Protein AF-A0A6B3I1G7-F1 (afdb_monomer_lite)

Foldseek 3Di:
DVVVQVVCVVCPHPVRVLVVLQVVVCVVQVCQVPDPFKHFPPPPPVPADSNDTDIHGHPVDDPVVVVVVVVD

Radius of gyration: 15.59 Å; chains: 1; bounding box: 30×27×38 Å

Sequence (72 aa):
LNEQLKWMNTQGGLDFTTGRTAASSGHLYGWADESKYATPFVTDPAKRSQVIGTIDFADEIDAAAVAKVLRA

pLDDT: mean 96.63, std 4.89, range [66.5, 98.62]

Secondary structure (DSSP, 8-state):
-HHHHHHHHHTTHHHHHHHHHHHHHHHHHHHHHH-SSEEESS-SGGG--SS---EEE-TTS-HHHHHHHHT-

Structure (mmCIF, N/CA/C/O backbone):
data_AF-A0A6B3I1G7-F1
#
_entry.id   AF-A0A6B3I1G7-F1
#
loop_
_atom_site.group_PDB
_atom_site.id
_atom_site.type_symbol
_atom_site.label_atom_id
_atom_site.label_alt_id
_atom_site.label_comp_id
_atom_site.label_asym_id
_atom_site.label_entity_id
_atom_site.label_seq_id
_atom_site.pdbx_PDB_ins_code
_atom_site.Cartn_x
_atom_site.Cartn_y
_atom_site.Cartn_z
_atom_site.occupancy
_atom_site.B_iso_or_equiv
_atom_site.auth_seq_id
_atom_site.auth_comp_id
_atom_site.auth_asym_id
_atom_site.auth_atom_id
_atom_site.pdbx_PDB_model_num
ATOM 1 N N . LEU A 1 1 ? 10.962 15.960 -13.609 1.00 66.50 1 LEU A N 1
ATOM 2 C CA . LEU A 1 1 ? 10.199 14.890 -14.297 1.00 66.50 1 LEU A CA 1
ATOM 3 C C . LEU A 1 1 ? 11.115 13.888 -15.006 1.00 66.50 1 LEU A C 1
ATOM 5 O O . LEU A 1 1 ? 10.982 12.700 -14.756 1.00 66.50 1 LEU A O 1
ATOM 9 N N . ASN A 1 2 ? 12.077 14.345 -15.818 1.00 89.94 2 ASN A N 1
ATOM 10 C CA . ASN A 1 2 ? 12.937 13.454 -16.614 1.00 89.94 2 ASN A CA 1
ATOM 11 C C . ASN A 1 2 ? 13.783 12.462 -15.799 1.00 89.94 2 ASN A C 1
ATOM 13 O O . ASN A 1 2 ? 13.970 11.340 -16.250 1.00 89.94 2 ASN A O 1
ATOM 17 N N . GLU A 1 3 ? 14.263 12.833 -14.610 1.00 97.19 3 GLU A N 1
ATOM 18 C CA . GLU A 1 3 ? 15.133 11.945 -13.821 1.00 97.19 3 GLU A CA 1
ATOM 19 C C . GLU A 1 3 ? 14.418 10.685 -13.313 1.00 97.19 3 GLU A C 1
ATOM 21 O O . GLU A 1 3 ? 14.995 9.603 -13.360 1.00 97.19 3 GLU A O 1
ATOM 26 N N . GLN A 1 4 ? 13.139 10.784 -12.933 1.00 96.25 4 GLN A N 1
ATOM 27 C CA . GLN A 1 4 ? 12.360 9.610 -12.523 1.00 96.25 4 GLN A CA 1
ATOM 28 C C . GLN A 1 4 ? 12.141 8.656 -13.700 1.00 96.25 4 GLN A C 1
ATOM 30 O O . GLN A 1 4 ? 12.322 7.452 -13.559 1.00 96.25 4 GLN A O 1
ATOM 35 N N . LEU A 1 5 ? 11.807 9.199 -14.875 1.00 96.38 5 LEU A N 1
ATOM 36 C CA . LEU A 1 5 ? 11.633 8.403 -16.092 1.00 96.38 5 LEU A CA 1
ATOM 37 C C . LEU A 1 5 ? 12.942 7.726 -16.511 1.00 96.38 5 LEU A C 1
ATOM 39 O O . LEU A 1 5 ? 12.937 6.544 -16.844 1.00 96.38 5 LEU A O 1
ATOM 43 N N . LYS A 1 6 ? 14.072 8.443 -16.448 1.00 97.69 6 LYS A N 1
ATOM 44 C CA . LYS A 1 6 ? 15.399 7.864 -16.697 1.00 97.69 6 LYS A CA 1
ATOM 45 C C . LYS A 1 6 ? 15.690 6.730 -15.723 1.00 97.69 6 LYS A C 1
ATOM 47 O O . LYS A 1 6 ? 16.059 5.658 -16.176 1.00 97.69 6 LYS A O 1
ATOM 52 N N . TRP A 1 7 ? 15.494 6.942 -14.423 1.00 97.19 7 TRP A N 1
ATOM 53 C CA . TRP A 1 7 ? 15.726 5.914 -13.410 1.00 97.19 7 TRP A CA 1
ATOM 54 C C . TRP A 1 7 ? 14.843 4.680 -13.621 1.00 97.19 7 TRP A C 1
ATOM 56 O O . TRP A 1 7 ? 15.351 3.566 -13.640 1.00 97.19 7 TRP A O 1
ATOM 66 N N . MET A 1 8 ? 13.539 4.858 -13.846 1.00 97.75 8 MET A N 1
ATOM 67 C CA . MET A 1 8 ? 12.638 3.734 -14.125 1.00 97.75 8 MET A CA 1
ATOM 68 C C . MET A 1 8 ? 13.121 2.948 -15.348 1.00 97.75 8 MET A C 1
ATOM 70 O O . MET A 1 8 ? 13.255 1.731 -15.278 1.00 97.75 8 MET A O 1
ATOM 74 N N . ASN A 1 9 ? 13.456 3.639 -16.440 1.00 97.12 9 ASN A N 1
ATOM 75 C CA . ASN A 1 9 ? 13.928 3.001 -17.667 1.00 97.12 9 ASN A CA 1
ATOM 76 C C . ASN A 1 9 ? 15.286 2.302 -17.492 1.00 97.12 9 ASN A C 1
ATOM 78 O O . ASN A 1 9 ? 15.468 1.215 -18.032 1.00 97.12 9 ASN A O 1
ATOM 82 N N . THR A 1 10 ? 16.224 2.864 -16.719 1.00 98.12 10 THR A N 1
ATOM 83 C CA . THR A 1 10 ? 17.528 2.223 -16.461 1.00 98.12 10 THR A CA 1
ATOM 84 C C . THR A 1 10 ? 17.431 1.012 -15.537 1.00 98.12 10 THR A C 1
ATOM 86 O O . THR A 1 10 ? 18.299 0.148 -15.592 1.00 98.12 10 THR A O 1
ATOM 89 N N . GLN A 1 11 ? 16.386 0.919 -14.714 1.00 98.12 11 GLN A N 1
ATOM 90 C CA . GLN A 1 11 ? 16.144 -0.221 -13.826 1.00 98.12 11 GLN A CA 1
ATOM 91 C C . GLN A 1 11 ? 15.366 -1.371 -14.489 1.00 98.12 11 GLN A C 1
ATOM 93 O O . GLN A 1 11 ? 15.158 -2.397 -13.850 1.00 98.12 11 GLN A O 1
ATOM 98 N N . GLY A 1 12 ? 14.941 -1.230 -15.751 1.00 97.56 12 GLY A N 1
ATOM 99 C CA . GLY A 1 12 ? 14.139 -2.243 -16.456 1.00 97.56 12 GLY A CA 1
ATOM 100 C C . GLY A 1 12 ? 12.713 -1.804 -16.796 1.00 97.56 12 GLY A C 1
ATOM 101 O O . GLY A 1 12 ? 11.875 -2.632 -17.139 1.00 97.56 12 GLY A O 1
ATOM 102 N N . GLY A 1 13 ? 12.416 -0.507 -16.714 1.00 97.94 13 GLY A N 1
ATOM 103 C CA . GLY A 1 13 ? 11.150 0.067 -17.157 1.00 97.94 13 GLY A CA 1
ATOM 104 C C . GLY A 1 13 ? 9.962 -0.389 -16.313 1.00 97.94 13 GLY A C 1
ATOM 105 O O . GLY A 1 13 ? 10.028 -0.431 -15.082 1.00 97.94 13 GLY A O 1
ATOM 106 N N . LEU A 1 14 ? 8.847 -0.692 -16.981 1.00 98.06 14 LEU A N 1
ATOM 107 C CA . LEU A 1 14 ? 7.595 -1.007 -16.298 1.00 98.06 14 LEU A CA 1
ATOM 108 C C . LEU A 1 14 ? 7.687 -2.275 -15.453 1.00 98.06 14 LEU A C 1
ATOM 110 O O . LEU A 1 14 ? 7.246 -2.216 -14.310 1.00 98.06 14 LEU A O 1
ATOM 114 N N . ASP A 1 15 ? 8.315 -3.344 -15.946 1.00 98.31 15 ASP A N 1
ATOM 115 C CA . ASP A 1 15 ? 8.465 -4.611 -15.211 1.00 98.31 15 ASP A CA 1
ATOM 116 C C . ASP A 1 15 ? 9.150 -4.410 -13.857 1.00 98.31 15 ASP A C 1
ATOM 118 O O . ASP A 1 15 ? 8.729 -4.954 -12.836 1.00 98.31 15 ASP A O 1
ATOM 122 N N . PHE A 1 16 ? 10.172 -3.552 -13.821 1.00 98.19 16 PHE A N 1
ATOM 123 C CA . PHE A 1 16 ? 10.815 -3.166 -12.573 1.00 98.19 16 PHE A CA 1
ATOM 124 C C . PHE A 1 16 ? 9.856 -2.412 -11.644 1.00 98.19 16 PHE A C 1
ATOM 126 O O . PHE A 1 16 ? 9.763 -2.715 -10.453 1.00 98.19 16 PHE A O 1
ATOM 133 N N . THR A 1 17 ? 9.130 -1.421 -12.162 1.00 98.38 17 THR A N 1
ATOM 134 C CA . THR A 1 17 ? 8.248 -0.597 -11.322 1.00 98.38 17 THR A CA 1
ATOM 135 C C . THR A 1 17 ? 7.018 -1.340 -10.808 1.00 98.38 17 THR A C 1
ATOM 137 O O . THR A 1 17 ? 6.643 -1.165 -9.645 1.00 98.38 17 THR A O 1
ATOM 140 N N . THR A 1 18 ? 6.418 -2.206 -11.623 1.00 98.31 18 THR A N 1
ATOM 141 C CA . THR A 1 18 ? 5.299 -3.063 -11.220 1.00 98.31 18 THR A CA 1
ATOM 142 C C . THR A 1 18 ? 5.786 -4.149 -10.266 1.00 98.31 18 THR A C 1
ATOM 144 O O . THR A 1 18 ? 5.177 -4.342 -9.222 1.00 98.31 18 THR A O 1
ATOM 147 N N . GLY A 1 19 ? 6.946 -4.766 -10.516 1.00 98.62 19 GLY A N 1
ATOM 148 C CA . GLY A 1 19 ? 7.560 -5.717 -9.585 1.00 98.62 19 GLY A CA 1
ATOM 149 C C . GLY A 1 19 ? 7.849 -5.100 -8.213 1.00 98.62 19 GLY A C 1
ATOM 150 O O . GLY A 1 19 ? 7.524 -5.680 -7.177 1.00 98.62 19 GLY A O 1
ATOM 151 N N . ARG A 1 20 ? 8.390 -3.876 -8.182 1.00 98.44 20 ARG A N 1
ATOM 152 C CA . ARG A 1 20 ? 8.687 -3.157 -6.934 1.00 98.44 20 ARG A CA 1
ATOM 153 C C . ARG A 1 20 ? 7.426 -2.814 -6.136 1.00 98.44 20 ARG A C 1
ATOM 155 O O . ARG A 1 20 ? 7.426 -2.933 -4.909 1.00 98.44 20 ARG A O 1
ATOM 162 N N . THR A 1 21 ? 6.367 -2.370 -6.809 1.00 98.62 21 THR A N 1
ATOM 163 C CA . THR A 1 21 ? 5.089 -2.022 -6.161 1.00 98.62 21 THR A CA 1
ATOM 164 C C . THR A 1 21 ? 4.325 -3.272 -5.721 1.00 98.62 21 THR A C 1
ATOM 166 O O . THR A 1 21 ? 3.809 -3.300 -4.604 1.00 98.62 21 THR A O 1
ATOM 169 N N . ALA A 1 22 ? 4.363 -4.353 -6.503 1.00 98.56 22 ALA A N 1
ATOM 170 C CA . ALA A 1 22 ? 3.841 -5.661 -6.114 1.00 98.56 22 ALA A CA 1
ATOM 171 C C . ALA A 1 22 ? 4.532 -6.214 -4.857 1.00 98.56 22 ALA A C 1
ATOM 173 O O . ALA A 1 22 ? 3.851 -6.635 -3.928 1.00 98.56 22 ALA A O 1
ATOM 174 N N . ALA A 1 23 ? 5.866 -6.148 -4.773 1.00 98.56 23 ALA A N 1
ATOM 175 C CA . ALA A 1 23 ? 6.593 -6.585 -3.578 1.00 98.56 23 ALA A CA 1
ATOM 176 C C . ALA A 1 23 ? 6.236 -5.733 -2.346 1.00 98.56 23 ALA A C 1
ATOM 178 O O . ALA A 1 23 ? 5.919 -6.262 -1.284 1.00 98.56 23 ALA A O 1
ATOM 179 N N . SER A 1 24 ? 6.220 -4.405 -2.502 1.00 98.56 24 SER A N 1
ATOM 180 C CA . SER A 1 24 ? 5.925 -3.474 -1.403 1.00 98.56 24 SER A CA 1
ATOM 181 C C . SER A 1 24 ? 4.503 -3.653 -0.860 1.00 98.56 24 SER A C 1
ATOM 183 O O . SER A 1 24 ? 4.301 -3.746 0.350 1.00 98.56 24 SER A O 1
ATOM 185 N N . SER A 1 25 ? 3.514 -3.731 -1.752 1.00 98.56 25 SER A N 1
ATOM 186 C CA . SER A 1 25 ? 2.120 -3.965 -1.369 1.00 98.56 25 SER A CA 1
ATOM 187 C C . SER A 1 25 ? 1.891 -5.377 -0.833 1.00 98.56 25 SER A C 1
ATOM 189 O O . SER A 1 25 ? 1.127 -5.535 0.113 1.00 98.56 25 SER A O 1
ATOM 191 N N . GLY A 1 26 ? 2.597 -6.384 -1.355 1.00 98.38 26 GLY A N 1
ATOM 192 C CA . GLY A 1 26 ? 2.578 -7.746 -0.823 1.00 98.38 26 GLY A CA 1
ATOM 193 C C . GLY A 1 26 ? 3.013 -7.809 0.641 1.00 98.38 26 GLY A C 1
ATOM 194 O O . GLY A 1 26 ? 2.342 -8.450 1.443 1.00 98.38 26 GLY A O 1
ATOM 195 N N . HIS A 1 27 ? 4.070 -7.085 1.024 1.00 98.62 27 HIS A N 1
ATOM 196 C CA . HIS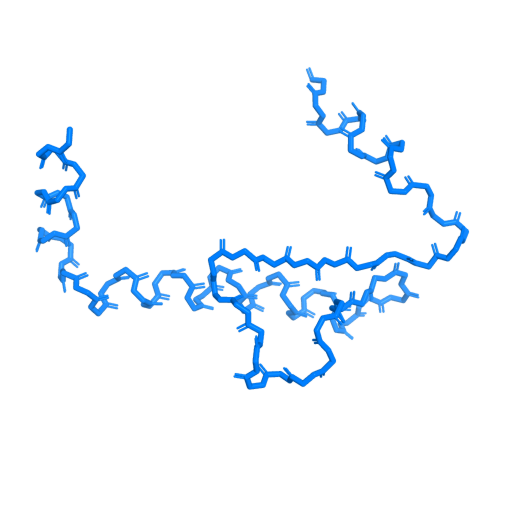 A 1 27 ? 4.475 -6.981 2.430 1.00 98.62 27 HIS A CA 1
ATOM 197 C C . HIS A 1 27 ? 3.413 -6.297 3.300 1.00 98.62 27 HIS A C 1
ATOM 199 O O . HIS A 1 27 ? 3.110 -6.786 4.386 1.00 98.62 27 HIS A O 1
ATOM 205 N N . LEU A 1 28 ? 2.833 -5.188 2.826 1.00 98.56 28 LEU A N 1
ATOM 206 C CA . LEU A 1 28 ? 1.809 -4.448 3.569 1.00 98.56 28 LEU A CA 1
ATOM 207 C C . LEU A 1 28 ? 0.542 -5.284 3.787 1.00 98.56 28 LEU A C 1
ATOM 209 O O . LEU A 1 28 ? 0.057 -5.380 4.911 1.00 98.56 28 LEU A O 1
ATOM 213 N N . TYR A 1 29 ? 0.005 -5.884 2.724 1.00 98.56 29 TYR A N 1
ATOM 214 C CA . TYR A 1 29 ? -1.207 -6.691 2.825 1.00 98.56 29 TYR A CA 1
ATOM 215 C C . TYR A 1 29 ? -0.959 -8.006 3.555 1.00 98.56 29 TYR A C 1
ATOM 217 O O . TYR A 1 29 ? -1.811 -8.393 4.339 1.00 98.56 29 TYR A O 1
ATOM 225 N N . GLY A 1 30 ? 0.205 -8.641 3.381 1.00 98.12 30 GLY A N 1
ATOM 226 C CA . GLY A 1 30 ? 0.573 -9.830 4.152 1.00 98.12 30 GLY A CA 1
ATOM 227 C C . GLY A 1 30 ? 0.600 -9.551 5.656 1.00 98.12 30 GLY A C 1
ATOM 228 O O . GLY A 1 30 ? -0.012 -10.282 6.425 1.00 98.12 30 GLY A O 1
ATOM 229 N N . TRP A 1 31 ? 1.210 -8.436 6.074 1.00 98.44 31 TRP A N 1
ATOM 230 C CA . TRP A 1 31 ? 1.158 -8.001 7.473 1.00 98.44 31 TRP A CA 1
ATOM 231 C C . TRP A 1 31 ? -0.276 -7.739 7.952 1.00 98.44 31 TRP A C 1
ATOM 233 O O . TRP A 1 31 ? -0.633 -8.146 9.055 1.00 98.44 31 TRP A O 1
ATOM 243 N N . ALA A 1 32 ? -1.092 -7.058 7.143 1.00 98.06 32 ALA A N 1
ATOM 244 C CA . ALA A 1 32 ? -2.466 -6.747 7.519 1.00 98.06 32 ALA A CA 1
ATOM 245 C C . ALA A 1 32 ? -3.325 -8.017 7.642 1.00 98.06 32 ALA A C 1
ATOM 247 O O . ALA A 1 32 ? -4.047 -8.151 8.619 1.00 98.06 32 ALA A O 1
ATOM 248 N N . ASP A 1 33 ? -3.205 -8.963 6.707 1.00 96.00 33 ASP A N 1
ATOM 249 C CA . ASP A 1 33 ? -3.946 -10.229 6.717 1.00 96.00 33 ASP A CA 1
ATOM 250 C C . ASP A 1 33 ? -3.526 -11.138 7.903 1.00 96.00 33 ASP A C 1
ATOM 252 O O . ASP A 1 33 ? -4.345 -11.899 8.417 1.00 96.00 33 ASP A O 1
ATOM 256 N N . GLU A 1 34 ? -2.275 -11.054 8.378 1.00 97.81 34 GLU A N 1
ATOM 257 C CA . GLU A 1 34 ? -1.777 -11.789 9.560 1.00 97.81 34 GLU A CA 1
ATOM 258 C C . GLU A 1 34 ? -2.049 -11.077 10.902 1.00 97.81 34 GLU A C 1
ATOM 260 O O . GLU A 1 34 ? -1.867 -11.658 11.980 1.00 97.81 34 GLU A O 1
ATOM 265 N N . SER A 1 35 ? -2.466 -9.812 10.866 1.00 97.69 35 SER A N 1
ATOM 266 C CA . SER A 1 35 ? -2.691 -8.998 12.057 1.00 97.69 35 SER A CA 1
ATOM 267 C C . SER A 1 35 ? -4.020 -9.325 12.740 1.00 97.69 35 SER A C 1
ATOM 269 O O . SER A 1 35 ? -5.009 -9.691 12.115 1.00 97.69 35 SER A O 1
ATOM 271 N N . LYS A 1 36 ? -4.074 -9.136 14.064 1.00 97.06 36 LYS A N 1
ATOM 272 C CA . LYS A 1 36 ? -5.319 -9.260 14.851 1.00 97.06 36 LYS A CA 1
ATOM 273 C C . LYS A 1 36 ? -6.115 -7.959 14.943 1.00 97.06 36 LYS A C 1
ATOM 275 O O . LYS A 1 36 ? -7.225 -7.969 15.457 1.00 97.06 36 LYS A O 1
ATOM 280 N N . TYR A 1 37 ? -5.520 -6.849 14.523 1.00 96.88 37 TYR A N 1
ATOM 281 C CA . TYR A 1 37 ? -6.030 -5.497 14.758 1.00 96.88 37 TYR A CA 1
ATOM 282 C C . TYR A 1 37 ? -5.973 -4.621 13.505 1.00 96.88 37 TYR A C 1
ATOM 284 O O . TYR A 1 37 ? -6.226 -3.424 13.596 1.00 96.88 37 TYR A O 1
ATOM 292 N N . ALA A 1 38 ? -5.599 -5.192 12.360 1.00 97.94 38 ALA A N 1
ATOM 293 C CA . ALA A 1 38 ? -5.539 -4.507 11.079 1.00 97.94 38 ALA A CA 1
ATOM 294 C C . ALA A 1 38 ? -6.196 -5.383 10.009 1.00 97.94 38 ALA A C 1
ATOM 296 O O . ALA A 1 38 ? -6.111 -6.603 10.082 1.00 97.94 38 ALA A O 1
ATOM 297 N N . THR A 1 39 ? -6.854 -4.769 9.030 1.00 97.88 39 THR A N 1
ATOM 298 C CA . THR A 1 39 ? -7.467 -5.475 7.900 1.00 97.88 39 THR A CA 1
ATOM 299 C C . THR A 1 39 ? -7.416 -4.608 6.642 1.00 97.88 39 THR A C 1
ATOM 301 O O . THR A 1 39 ? -7.584 -3.389 6.731 1.00 97.88 39 THR A O 1
ATOM 304 N N . PRO A 1 40 ? -7.180 -5.171 5.447 1.00 98.25 40 PRO A N 1
ATOM 305 C CA . PRO A 1 40 ? -7.293 -4.402 4.213 1.00 98.25 40 PRO A CA 1
ATOM 306 C C . PRO A 1 40 ? -8.729 -3.898 4.001 1.00 98.25 40 PRO A C 1
ATOM 308 O O . PRO A 1 40 ? -9.662 -4.698 3.944 1.00 98.25 40 PRO A O 1
ATOM 311 N N . PHE A 1 41 ? -8.895 -2.585 3.799 1.00 97.94 41 PHE A N 1
ATOM 312 C CA . PHE A 1 41 ? -10.205 -1.965 3.529 1.00 97.94 41 PHE A CA 1
ATOM 313 C C . PHE A 1 41 ? -10.874 -2.572 2.285 1.00 97.94 41 PHE A C 1
ATOM 315 O O . PHE A 1 41 ? -12.076 -2.836 2.245 1.00 97.94 41 PHE A O 1
ATOM 322 N N . VAL A 1 42 ? -10.075 -2.838 1.245 1.00 98.00 42 VAL A N 1
ATOM 323 C CA . VAL A 1 42 ? -10.539 -3.557 0.055 1.00 98.00 42 VAL A CA 1
ATOM 324 C C . VAL A 1 42 ? -10.491 -5.059 0.329 1.00 98.00 42 VAL A C 1
ATOM 326 O O . VAL A 1 42 ? -9.423 -5.682 0.331 1.00 98.00 42 VAL A O 1
ATOM 329 N N . THR A 1 43 ? -11.671 -5.642 0.526 1.00 95.81 43 THR A N 1
ATOM 330 C CA . THR A 1 43 ? -11.834 -7.055 0.895 1.00 95.81 43 THR A CA 1
ATOM 331 C C . THR A 1 43 ? -11.478 -8.022 -0.231 1.00 95.81 43 THR A C 1
ATOM 333 O O . THR A 1 43 ? -10.900 -9.067 0.042 1.00 95.81 43 THR A O 1
ATOM 336 N N . ASP A 1 44 ? -11.772 -7.675 -1.489 1.00 97.12 44 ASP A N 1
ATOM 337 C CA . ASP A 1 44 ? -11.418 -8.473 -2.671 1.00 97.12 44 ASP A CA 1
ATOM 338 C C . ASP A 1 44 ? -9.919 -8.319 -3.001 1.00 97.12 44 ASP A C 1
ATOM 340 O O . ASP A 1 44 ? -9.513 -7.247 -3.473 1.00 97.12 44 ASP A O 1
ATOM 344 N N . PRO A 1 45 ? -9.082 -9.362 -2.811 1.00 96.06 45 PRO A N 1
ATOM 345 C CA . PRO A 1 45 ? -7.641 -9.252 -3.013 1.00 96.06 45 PRO A CA 1
ATOM 346 C C . PRO A 1 45 ? -7.251 -8.865 -4.441 1.00 96.06 45 PRO A C 1
ATOM 348 O O . PRO A 1 45 ? -6.258 -8.167 -4.631 1.00 96.06 45 PRO A O 1
ATOM 351 N N . ALA A 1 46 ? -8.051 -9.241 -5.446 1.00 96.88 46 ALA A N 1
ATOM 352 C CA . ALA A 1 46 ? -7.776 -8.922 -6.847 1.00 96.88 46 ALA A CA 1
ATOM 353 C C . ALA A 1 46 ? -7.968 -7.430 -7.174 1.00 96.88 46 ALA A C 1
ATOM 355 O O . ALA A 1 46 ? -7.498 -6.959 -8.209 1.00 96.88 46 ALA A O 1
ATOM 356 N N . LYS A 1 47 ? -8.652 -6.678 -6.302 1.00 97.69 47 LYS A N 1
ATOM 357 C CA . LYS A 1 47 ? -8.896 -5.235 -6.449 1.00 97.69 47 LYS A CA 1
ATOM 358 C C . LYS A 1 47 ? -7.986 -4.374 -5.574 1.00 97.69 47 LYS A C 1
ATOM 360 O O . LYS A 1 47 ? -8.072 -3.147 -5.633 1.00 97.69 47 LYS A O 1
ATOM 365 N N . ARG A 1 48 ? -7.129 -4.984 -4.752 1.00 98.19 48 ARG A N 1
ATOM 366 C CA . ARG A 1 48 ? -6.204 -4.259 -3.876 1.00 98.19 48 ARG A CA 1
ATOM 367 C C . ARG A 1 48 ? -5.143 -3.544 -4.717 1.00 98.19 48 ARG A C 1
ATOM 369 O O . ARG A 1 48 ? -4.483 -4.140 -5.564 1.00 98.19 48 ARG A O 1
ATOM 376 N N . SER A 1 49 ? -4.977 -2.245 -4.483 1.00 98.31 49 SER A N 1
ATO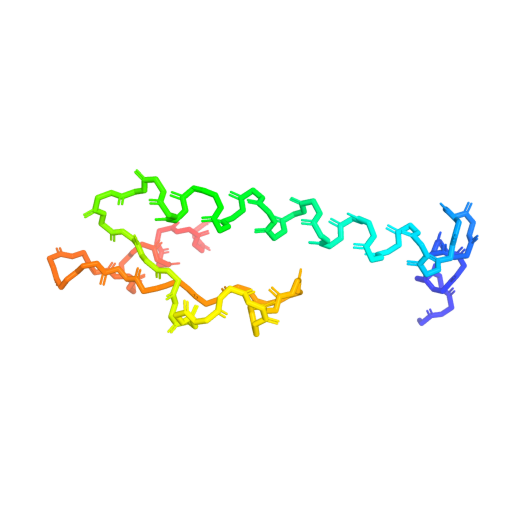M 377 C CA . SER A 1 49 ? -3.995 -1.435 -5.208 1.00 98.31 49 SER A CA 1
ATOM 378 C C . SER A 1 49 ? -2.570 -1.785 -4.780 1.00 98.31 49 SER A C 1
ATOM 380 O O . SER A 1 49 ? -2.296 -1.972 -3.595 1.00 98.31 49 SER A O 1
ATOM 382 N N . GLN A 1 50 ? -1.650 -1.820 -5.746 1.00 98.44 50 GLN A N 1
ATOM 383 C CA . GLN A 1 50 ? -0.223 -2.055 -5.494 1.00 98.44 50 GLN A CA 1
ATOM 384 C C . GLN A 1 50 ? 0.543 -0.783 -5.097 1.00 98.44 50 GLN A C 1
ATOM 386 O O . GLN A 1 50 ? 1.690 -0.859 -4.665 1.00 98.44 50 GLN A O 1
ATOM 391 N N . VAL A 1 51 ? -0.072 0.392 -5.254 1.00 98.06 51 VAL A N 1
ATOM 392 C CA . VAL A 1 51 ? 0.588 1.695 -5.052 1.00 98.06 51 VAL A CA 1
ATOM 393 C C . VAL A 1 51 ? -0.000 2.506 -3.901 1.00 98.06 51 VAL A C 1
ATOM 395 O O . VAL A 1 51 ? 0.665 3.400 -3.389 1.00 98.06 51 VAL A O 1
ATOM 398 N N . ILE A 1 52 ? -1.228 2.198 -3.479 1.00 98.25 52 ILE A N 1
ATOM 399 C CA . ILE A 1 52 ? -1.890 2.815 -2.325 1.00 98.25 52 ILE A CA 1
ATOM 400 C C . ILE A 1 52 ? -2.615 1.703 -1.571 1.00 98.25 52 ILE A C 1
ATOM 402 O O . ILE A 1 52 ? -3.626 1.200 -2.051 1.00 98.25 52 ILE A O 1
ATOM 406 N N . GLY A 1 53 ? -2.095 1.319 -0.407 1.00 97.81 53 GLY A N 1
ATOM 407 C CA . GLY A 1 53 ? -2.757 0.365 0.477 1.00 97.81 53 GLY A CA 1
ATOM 408 C C . GLY A 1 53 ? -3.539 1.077 1.570 1.00 97.81 53 GLY A C 1
ATOM 409 O O . GLY A 1 53 ? -2.957 1.819 2.358 1.00 97.81 53 GLY A O 1
ATOM 410 N N . THR A 1 54 ? -4.847 0.841 1.619 1.00 97.94 54 THR A N 1
ATOM 411 C CA . THR A 1 54 ? -5.725 1.337 2.686 1.00 97.94 54 THR A CA 1
ATOM 412 C C . THR A 1 54 ? -5.984 0.207 3.671 1.00 97.94 54 THR A C 1
ATOM 414 O O . THR A 1 54 ? -6.531 -0.829 3.289 1.00 97.94 54 THR A O 1
ATOM 417 N N . ILE A 1 55 ? -5.558 0.407 4.916 1.00 98.25 55 ILE A N 1
ATOM 418 C CA . ILE A 1 55 ? -5.680 -0.565 6.001 1.00 98.25 55 ILE A CA 1
ATOM 419 C C . ILE A 1 55 ? -6.553 0.046 7.090 1.00 98.25 55 ILE A C 1
ATOM 421 O O . ILE A 1 55 ? -6.237 1.125 7.596 1.00 98.25 55 ILE A O 1
ATOM 425 N N . ASP A 1 56 ? -7.624 -0.654 7.436 1.00 97.81 56 ASP A N 1
ATOM 426 C CA . ASP A 1 56 ? -8.446 -0.339 8.593 1.00 97.81 56 ASP A CA 1
ATOM 427 C C . ASP A 1 56 ? -7.837 -0.972 9.840 1.00 97.81 56 ASP A C 1
ATOM 429 O O . ASP A 1 56 ? -7.166 -2.006 9.771 1.00 97.81 56 ASP A O 1
ATOM 433 N N . PHE A 1 57 ? -8.097 -0.358 10.987 1.00 98.12 57 PHE A N 1
ATOM 434 C CA . PHE A 1 57 ? -7.758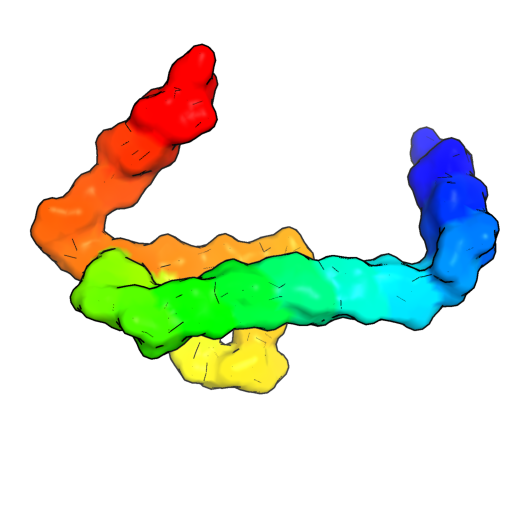 -0.908 12.290 1.00 98.12 57 PHE A CA 1
ATOM 435 C C . PHE A 1 57 ? -9.032 -1.278 13.050 1.00 98.12 57 PHE A C 1
ATOM 437 O O . PHE A 1 57 ? -10.098 -0.732 12.771 1.00 98.12 57 PHE A O 1
ATOM 444 N N . ALA A 1 58 ? -8.917 -2.206 13.999 1.00 97.38 58 ALA A N 1
ATOM 445 C CA . ALA A 1 58 ? -10.010 -2.525 14.914 1.00 97.38 58 ALA A CA 1
ATOM 446 C C . ALA A 1 58 ? -10.428 -1.285 15.731 1.00 97.38 58 ALA A C 1
ATOM 448 O O . ALA A 1 58 ? -9.593 -0.417 15.996 1.00 97.38 58 ALA A O 1
ATOM 449 N N . ASP A 1 59 ? -11.699 -1.211 16.136 1.00 95.25 59 ASP A N 1
ATOM 450 C CA . ASP A 1 59 ? -12.298 -0.020 16.763 1.00 95.25 59 ASP A CA 1
ATOM 451 C C . ASP A 1 59 ? -11.576 0.427 18.048 1.00 95.25 59 ASP A C 1
ATOM 453 O O . ASP A 1 59 ? -11.580 1.607 18.399 1.00 95.25 59 ASP A O 1
ATOM 457 N N . GLU A 1 60 ? -10.927 -0.499 18.758 1.00 96.38 60 GLU A N 1
ATOM 458 C CA . GLU A 1 60 ? -10.120 -0.217 19.945 1.00 96.38 60 GLU A CA 1
ATOM 459 C C . GLU A 1 60 ? -8.781 0.489 19.652 1.00 96.38 60 GLU A C 1
ATO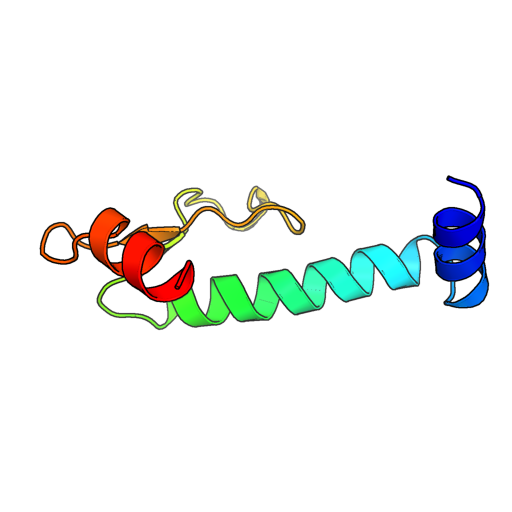M 461 O O . GLU A 1 60 ? -8.127 0.969 20.583 1.00 96.38 60 GLU A O 1
ATOM 466 N N . ILE A 1 61 ? -8.355 0.565 18.387 1.00 97.00 61 ILE A N 1
ATOM 467 C CA . ILE A 1 61 ? -7.105 1.201 17.961 1.00 97.00 61 ILE A CA 1
ATOM 468 C C . ILE A 1 61 ? -7.391 2.552 17.295 1.00 97.00 61 ILE A C 1
ATOM 470 O O . ILE A 1 61 ? -7.902 2.636 16.179 1.00 97.00 61 ILE A O 1
ATOM 474 N N . ASP A 1 62 ? -6.949 3.636 17.934 1.00 96.75 62 ASP A N 1
ATOM 475 C CA . ASP A 1 62 ? -6.999 4.974 17.341 1.00 96.75 62 ASP A CA 1
ATOM 476 C C . ASP A 1 62 ? -5.921 5.141 16.250 1.00 96.75 62 ASP A C 1
ATOM 478 O O . ASP A 1 62 ? -4.762 5.489 16.510 1.00 96.75 62 ASP A O 1
ATOM 482 N N . ALA A 1 63 ? -6.319 4.928 14.994 1.00 95.38 63 ALA A N 1
ATOM 483 C CA . ALA A 1 63 ? -5.454 5.114 13.832 1.00 95.38 63 ALA A CA 1
ATOM 484 C C . ALA A 1 63 ? -4.935 6.561 13.688 1.00 95.38 63 ALA A C 1
ATOM 486 O O . ALA A 1 63 ? -3.828 6.775 13.181 1.00 95.38 63 ALA A O 1
ATOM 487 N N . ALA A 1 64 ? -5.683 7.569 14.153 1.00 95.81 64 ALA A N 1
ATOM 488 C CA . ALA A 1 64 ? -5.244 8.961 14.112 1.00 95.81 64 ALA A CA 1
ATOM 489 C C . ALA A 1 64 ? -4.128 9.223 15.132 1.00 95.81 64 ALA A C 1
ATOM 491 O O . ALA A 1 64 ? -3.169 9.935 14.815 1.00 95.81 64 ALA A O 1
ATOM 492 N N . ALA A 1 65 ? -4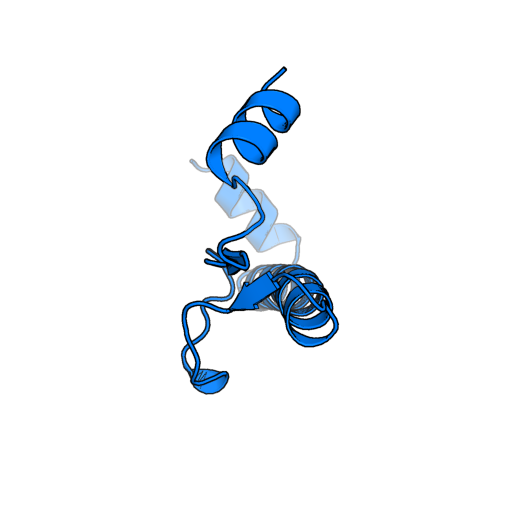.200 8.611 16.317 1.00 97.31 65 ALA A N 1
ATOM 493 C CA . ALA A 1 65 ? -3.117 8.640 17.296 1.00 97.31 65 ALA A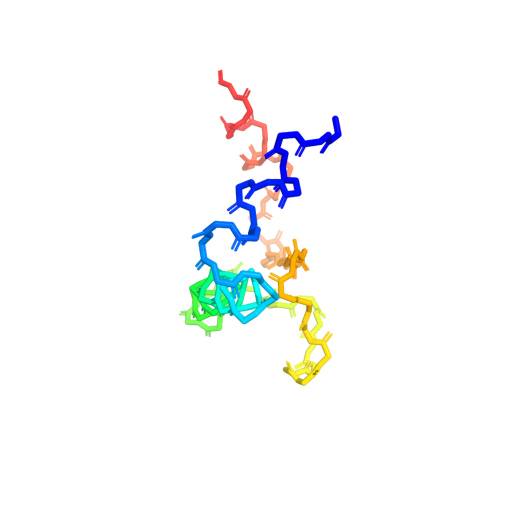 CA 1
ATOM 494 C C . ALA A 1 65 ? -1.848 7.960 16.758 1.00 97.31 65 ALA A C 1
ATOM 496 O O . ALA A 1 65 ? -0.769 8.553 16.840 1.00 97.31 65 ALA A O 1
ATOM 497 N N . VAL A 1 66 ? -1.963 6.783 16.129 1.00 96.19 66 VAL A N 1
ATOM 498 C CA . VAL A 1 66 ? -0.828 6.102 15.471 1.00 96.19 66 VAL A CA 1
ATOM 499 C C . VAL A 1 66 ? -0.202 7.004 14.404 1.00 96.19 66 VAL A C 1
ATOM 501 O O . VAL A 1 66 ? 1.005 7.253 14.421 1.00 96.19 66 VAL A O 1
ATOM 504 N N . ALA A 1 67 ? -1.020 7.576 13.516 1.00 96.50 67 ALA A N 1
ATOM 505 C CA . ALA A 1 67 ? -0.546 8.485 12.476 1.00 96.50 67 ALA A CA 1
ATOM 506 C C . ALA A 1 67 ? 0.099 9.759 13.047 1.00 96.50 67 ALA A C 1
ATOM 508 O O . ALA A 1 67 ? 1.000 10.322 12.429 1.00 96.50 67 ALA A O 1
ATOM 509 N N . LYS A 1 68 ? -0.352 10.246 14.208 1.00 97.56 68 LYS A N 1
ATOM 510 C CA . LYS A 1 68 ? 0.261 11.390 14.893 1.00 97.56 68 LYS A CA 1
ATOM 511 C C . LYS A 1 68 ? 1.659 11.050 15.411 1.00 97.56 68 LYS A C 1
ATOM 513 O O . LYS A 1 68 ? 2.555 11.867 15.239 1.00 97.56 68 LYS A O 1
ATOM 518 N N . VAL A 1 69 ? 1.846 9.866 15.997 1.00 97.50 69 VAL A N 1
ATOM 519 C CA . VAL A 1 69 ? 3.159 9.403 16.481 1.00 97.50 69 VAL A CA 1
ATOM 520 C C . VAL A 1 69 ? 4.138 9.203 15.321 1.00 97.50 69 VAL A C 1
ATOM 522 O O . VAL A 1 69 ? 5.272 9.649 15.414 1.00 97.50 69 VAL A O 1
ATOM 525 N N . LEU A 1 70 ? 3.701 8.605 14.208 1.00 95.94 70 LEU A N 1
ATOM 526 C CA . LEU A 1 70 ? 4.557 8.364 13.034 1.00 95.94 70 LEU A CA 1
ATOM 527 C C . LEU A 1 70 ? 4.977 9.637 12.279 1.00 95.94 70 LEU A C 1
ATOM 529 O O . LEU A 1 70 ? 5.916 9.589 11.490 1.00 95.94 70 LEU A O 1
ATOM 533 N N . ARG A 1 71 ? 4.262 10.754 12.464 1.00 93.38 71 ARG A N 1
ATOM 534 C CA . ARG A 1 71 ? 4.590 12.050 11.841 1.00 93.38 71 ARG A CA 1
ATOM 535 C C . ARG A 1 71 ? 5.641 12.860 12.608 1.00 93.38 71 ARG A C 1
ATOM 537 O O . ARG A 1 71 ? 6.069 13.879 12.068 1.00 93.38 71 ARG A O 1
ATOM 544 N N . ALA A 1 72 ? 5.957 12.484 13.847 1.00 71.25 72 ALA A N 1
ATOM 545 C CA . ALA A 1 72 ? 6.938 13.179 14.684 1.00 71.25 72 ALA A CA 1
ATOM 546 C C . ALA A 1 72 ? 8.364 12.995 14.146 1.00 71.25 72 ALA A C 1
ATOM 548 O O . ALA A 1 72 ? 9.132 13.979 14.230 1.00 71.25 72 ALA A O 1
#